Protein AF-A0AAD6ECJ8-F1 (afdb_monomer_lite)

pLDDT: mean 70.57, std 19.7, range [32.16, 92.19]

Secondary structure (DSSP, 8-state):
-HHHHHHHTT-SEEEEESTTTTS-HHHHHHHHHHHTSTTSHHHHTT-EEEEE-S-GGGGGG-SS-EEEE---TTSPPEEEE--S---S---SHHHHHHTT---------------

Structure (mmCIF, N/CA/C/O backbone):
data_AF-A0AAD6ECJ8-F1
#
_entry.id   AF-A0AAD6ECJ8-F1
#
loop_
_atom_site.group_PDB
_atom_site.id
_atom_site.type_symbol
_atom_site.label_atom_id
_atom_site.label_alt_id
_atom_site.label_comp_id
_atom_site.label_asym_id
_atom_site.label_entity_id
_atom_site.label_seq_id
_atom_site.pdbx_PDB_ins_code
_atom_site.Cartn_x
_atom_site.Cartn_y
_atom_site.Cartn_z
_atom_site.occupancy
_atom_site.B_iso_or_equiv
_atom_site.auth_seq_id
_atom_site.auth_comp_id
_atom_site.auth_asym_id
_atom_site.auth_atom_id
_atom_site.pdbx_PDB_model_num
ATOM 1 N N . MET A 1 1 ? -11.496 6.749 -6.232 1.00 66.50 1 MET A N 1
ATOM 2 C CA . MET A 1 1 ? -12.748 6.284 -5.581 1.00 66.50 1 MET A CA 1
ATOM 3 C C . MET A 1 1 ? -12.580 4.983 -4.788 1.00 66.50 1 MET A C 1
ATOM 5 O O . MET A 1 1 ? -13.049 4.937 -3.658 1.00 66.50 1 MET A O 1
ATOM 9 N N . ALA A 1 2 ? -11.900 3.951 -5.310 1.00 83.00 2 ALA A N 1
ATOM 10 C CA . ALA A 1 2 ? -11.716 2.673 -4.599 1.00 83.00 2 ALA A CA 1
ATOM 11 C C . ALA A 1 2 ? -10.983 2.807 -3.248 1.00 83.00 2 ALA A C 1
ATOM 13 O O . ALA A 1 2 ? -11.469 2.302 -2.240 1.00 83.00 2 ALA A O 1
ATOM 14 N N . ILE A 1 3 ? -9.887 3.575 -3.207 1.00 86.12 3 ILE A N 1
ATOM 15 C CA . ILE A 1 3 ? -9.107 3.797 -1.979 1.00 86.12 3 ILE A CA 1
ATOM 16 C C . ILE A 1 3 ? -9.963 4.410 -0.864 1.00 86.12 3 ILE A C 1
ATOM 18 O O . ILE A 1 3 ? -9.962 3.915 0.257 1.00 86.12 3 ILE A O 1
ATOM 22 N N . ALA A 1 4 ? -10.755 5.439 -1.177 1.00 87.88 4 ALA A N 1
ATOM 23 C CA . ALA A 1 4 ? -11.644 6.060 -0.198 1.00 87.88 4 ALA A CA 1
ATOM 24 C C . ALA A 1 4 ? -12.646 5.044 0.374 1.00 87.88 4 ALA A C 1
ATOM 26 O O . ALA A 1 4 ? -12.813 4.969 1.587 1.00 87.88 4 ALA A O 1
ATOM 27 N N . ARG A 1 5 ? -13.261 4.203 -0.470 1.00 85.69 5 ARG A N 1
ATOM 28 C CA . ARG A 1 5 ? -14.160 3.134 -0.002 1.00 85.69 5 ARG A CA 1
ATOM 29 C C . ARG A 1 5 ? -13.459 2.130 0.914 1.00 85.69 5 ARG A C 1
ATOM 31 O O . ARG A 1 5 ? -14.044 1.758 1.925 1.00 85.69 5 ARG A O 1
ATOM 38 N N . ALA A 1 6 ? -12.237 1.718 0.584 1.00 86.31 6 ALA A N 1
ATOM 39 C CA . ALA A 1 6 ? -11.460 0.808 1.426 1.00 86.31 6 ALA A CA 1
ATOM 40 C C . ALA A 1 6 ? -11.158 1.434 2.799 1.00 86.31 6 ALA A C 1
ATOM 42 O O . ALA A 1 6 ? -11.368 0.801 3.829 1.00 86.31 6 ALA A O 1
ATOM 43 N N . VAL A 1 7 ? -10.769 2.713 2.820 1.00 87.31 7 VAL A N 1
ATOM 44 C CA . VAL A 1 7 ? -10.476 3.453 4.057 1.00 87.31 7 VAL A CA 1
ATOM 45 C C . VAL A 1 7 ? -11.727 3.651 4.922 1.00 87.31 7 VAL A C 1
ATOM 47 O O . VAL A 1 7 ? -11.694 3.402 6.127 1.00 87.31 7 VAL A O 1
ATOM 50 N N . TYR A 1 8 ? -12.853 4.061 4.331 1.00 88.12 8 TYR A N 1
ATOM 51 C CA . TYR A 1 8 ? -14.101 4.280 5.074 1.00 88.12 8 TYR A CA 1
ATOM 52 C C . TYR A 1 8 ? -14.781 2.982 5.523 1.00 88.12 8 TYR A C 1
ATOM 54 O O . TYR A 1 8 ? -15.553 3.003 6.481 1.00 88.12 8 TYR A O 1
ATOM 62 N N . GLY A 1 9 ? -14.483 1.856 4.870 1.00 86.06 9 GLY A N 1
ATOM 63 C CA . GLY A 1 9 ? -15.056 0.552 5.193 1.00 86.06 9 GLY A CA 1
ATOM 64 C C . GLY A 1 9 ? -14.640 -0.014 6.554 1.00 86.06 9 GLY A C 1
ATOM 65 O O . GLY A 1 9 ? -15.280 -0.956 7.010 1.00 86.06 9 GLY A O 1
ATOM 66 N N . ARG A 1 10 ? -13.605 0.547 7.208 1.00 84.56 10 ARG A N 1
ATOM 67 C CA . ARG A 1 10 ? -13.053 0.070 8.497 1.00 84.56 10 ARG A CA 1
ATOM 68 C C . ARG A 1 10 ? -12.862 -1.453 8.527 1.00 84.56 10 ARG A C 1
ATOM 70 O O . ARG A 1 10 ? -13.246 -2.129 9.482 1.00 84.56 10 ARG A O 1
ATOM 77 N N . THR A 1 11 ? -12.314 -2.005 7.448 1.00 86.31 11 THR A N 1
ATOM 78 C CA . THR A 1 11 ? -12.088 -3.445 7.332 1.00 86.31 11 THR A CA 1
ATOM 79 C C . THR A 1 11 ? -10.880 -3.866 8.167 1.00 86.31 11 THR A C 1
ATOM 81 O O . THR A 1 11 ? -9.949 -3.092 8.381 1.00 86.31 11 THR A O 1
ATOM 84 N N . LYS A 1 12 ? -10.876 -5.118 8.638 1.00 89.19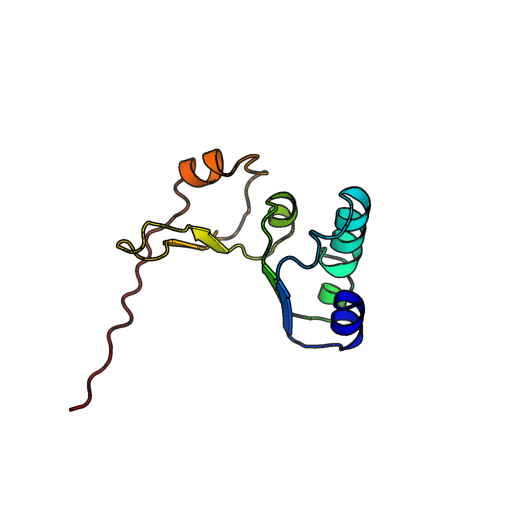 12 LYS A N 1
ATOM 85 C CA . LYS A 1 12 ? -9.703 -5.701 9.317 1.00 89.19 12 LYS A CA 1
ATOM 86 C C . LYS A 1 12 ? -8.564 -6.027 8.347 1.00 89.19 12 LYS A C 1
ATOM 88 O O . LYS A 1 12 ? -7.417 -6.090 8.764 1.00 89.19 12 LYS A O 1
ATOM 93 N N . LEU A 1 13 ? -8.894 -6.228 7.072 1.00 89.88 13 LEU A N 1
ATOM 94 C CA . LEU A 1 13 ? -7.963 -6.525 5.989 1.00 89.88 13 LEU A CA 1
ATOM 95 C C . LEU A 1 13 ? -8.326 -5.673 4.769 1.00 89.88 13 LEU A C 1
ATOM 97 O O . LEU A 1 13 ? -9.507 -5.560 4.425 1.00 89.88 13 LEU A O 1
ATOM 101 N N . ALA A 1 14 ? -7.329 -5.083 4.119 1.00 91.50 14 ALA A N 1
ATOM 102 C CA . ALA A 1 14 ? -7.487 -4.338 2.879 1.00 91.50 14 ALA A CA 1
ATOM 103 C C . ALA A 1 14 ? -6.448 -4.797 1.849 1.00 91.50 14 ALA A C 1
ATOM 105 O O . ALA A 1 14 ? -5.255 -4.841 2.142 1.00 91.50 14 ALA A O 1
ATOM 106 N N . LEU A 1 15 ? -6.920 -5.138 0.649 1.00 90.44 15 LEU A N 1
ATOM 107 C CA . LEU A 1 15 ? -6.090 -5.538 -0.483 1.00 90.44 15 LEU A CA 1
ATOM 108 C C . LEU A 1 15 ? -6.137 -4.444 -1.547 1.00 90.44 15 LEU A C 1
ATOM 110 O O . LEU A 1 15 ? -7.220 -4.003 -1.941 1.00 90.44 15 LEU A O 1
ATOM 114 N N . PHE A 1 16 ? -4.967 -4.034 -2.014 1.00 90.25 16 PHE A N 1
ATOM 115 C CA . PHE A 1 16 ? -4.803 -3.031 -3.055 1.00 90.25 16 PHE A CA 1
ATOM 116 C C . PHE A 1 16 ? -3.916 -3.606 -4.153 1.00 90.25 16 PHE A C 1
ATOM 118 O O . PHE A 1 16 ? -2.767 -3.948 -3.892 1.00 90.25 16 PHE A O 1
ATOM 125 N N . ASP A 1 17 ? -4.454 -3.701 -5.365 1.00 89.12 17 ASP A N 1
ATOM 126 C CA . ASP A 1 17 ? -3.715 -4.137 -6.550 1.00 89.12 17 ASP A CA 1
ATOM 127 C C . ASP A 1 17 ? -3.420 -2.919 -7.421 1.00 89.12 17 ASP A C 1
ATOM 129 O O . ASP A 1 17 ? -4.348 -2.272 -7.914 1.00 89.12 17 ASP A O 1
ATOM 133 N N . ASP A 1 18 ? -2.151 -2.519 -7.453 1.00 84.44 18 ASP A N 1
ATOM 134 C CA . ASP A 1 18 ? -1.588 -1.390 -8.200 1.00 84.44 18 ASP A CA 1
ATOM 135 C C . ASP A 1 18 ? -2.427 -0.095 -8.161 1.00 84.44 18 ASP A C 1
ATOM 137 O O . ASP A 1 18 ? -2.479 0.708 -9.088 1.00 84.44 18 ASP A O 1
ATOM 141 N N . SER A 1 19 ? -3.121 0.148 -7.047 1.00 87.38 19 SER A N 1
ATOM 142 C CA . SER A 1 19 ? -4.152 1.194 -6.967 1.00 87.38 19 SER A CA 1
ATOM 143 C C . SER A 1 19 ? -3.594 2.626 -6.974 1.00 87.38 19 SER A C 1
ATOM 145 O O . SER A 1 19 ? -4.368 3.586 -6.995 1.00 87.38 19 SER A O 1
ATOM 147 N N . LEU A 1 20 ? -2.267 2.774 -6.926 1.00 86.12 20 LEU A N 1
ATOM 148 C CA . LEU A 1 20 ? -1.551 4.050 -6.928 1.00 86.12 20 LEU A CA 1
ATOM 149 C C . LEU A 1 20 ? -0.961 4.414 -8.300 1.00 86.12 20 LEU A C 1
ATOM 151 O O . LEU A 1 20 ? -0.580 5.569 -8.474 1.00 86.12 20 LEU A O 1
ATOM 155 N N . SER A 1 21 ? -0.906 3.495 -9.272 1.00 83.56 21 SER A N 1
ATOM 156 C CA . SER A 1 21 ? -0.230 3.731 -10.562 1.00 83.56 21 SER A CA 1
ATOM 157 C C . SER A 1 21 ? -0.916 4.762 -11.454 1.00 83.56 21 SER A C 1
ATOM 159 O O . SER A 1 21 ? -0.268 5.410 -12.271 1.00 83.56 21 SER A O 1
ATOM 161 N N . ALA A 1 22 ? -2.220 4.966 -11.268 1.00 85.56 22 ALA A N 1
ATOM 162 C CA . ALA A 1 22 ? -2.986 5.980 -11.988 1.00 85.56 22 ALA A CA 1
ATOM 163 C C . ALA A 1 22 ? -2.755 7.418 -11.473 1.00 85.56 22 ALA A C 1
ATOM 165 O O . ALA A 1 22 ? -3.333 8.359 -12.016 1.00 85.56 22 ALA A O 1
ATOM 166 N N . LEU A 1 23 ? -1.975 7.597 -10.401 1.00 86.31 23 LEU A N 1
ATOM 167 C CA . LEU A 1 23 ? -1.682 8.896 -9.797 1.00 86.31 23 LEU A CA 1
ATOM 168 C C . LEU A 1 23 ? -0.320 9.416 -10.262 1.00 86.31 23 LEU A C 1
ATOM 170 O O . LEU A 1 23 ? 0.602 8.646 -10.520 1.00 86.31 23 LEU A O 1
ATOM 174 N N . ASP A 1 24 ? -0.161 10.740 -10.305 1.00 89.88 24 ASP A N 1
ATOM 175 C CA . ASP A 1 24 ? 1.161 11.331 -10.497 1.00 89.88 24 ASP A CA 1
ATOM 176 C C . ASP A 1 24 ? 2.082 11.018 -9.303 1.00 89.88 24 ASP A C 1
ATOM 178 O O . ASP A 1 24 ? 1.631 10.723 -8.191 1.00 89.88 24 ASP A O 1
ATOM 182 N N . ALA A 1 25 ? 3.396 11.104 -9.517 1.00 86.62 25 ALA A N 1
ATOM 183 C CA . ALA A 1 25 ? 4.385 10.723 -8.513 1.00 86.62 25 ALA A CA 1
ATOM 184 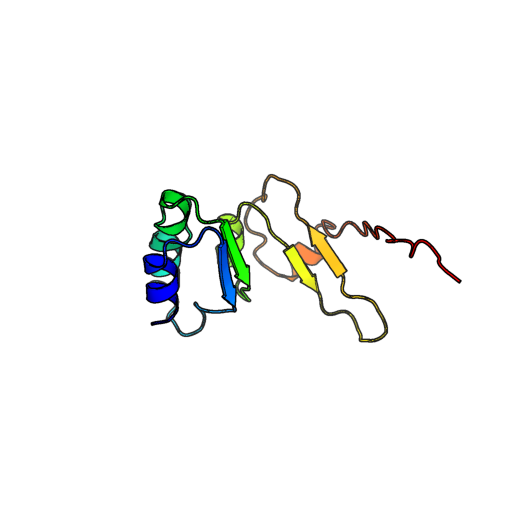C C . ALA A 1 25 ? 4.207 11.467 -7.174 1.00 86.62 25 ALA A C 1
ATOM 186 O O . ALA A 1 25 ? 4.303 10.846 -6.115 1.00 86.62 25 ALA A O 1
ATOM 187 N N . SER A 1 26 ? 3.888 12.764 -7.205 1.00 90.06 26 SER A N 1
ATOM 188 C CA . SER A 1 26 ? 3.737 13.575 -5.993 1.00 90.06 26 SER A CA 1
ATOM 189 C C . SER A 1 26 ? 2.465 13.217 -5.223 1.00 90.06 26 SER A C 1
ATOM 191 O O . SER A 1 26 ? 2.508 13.004 -4.008 1.00 90.06 26 SER A O 1
ATOM 193 N N . THR A 1 27 ? 1.352 13.048 -5.936 1.00 90.69 27 THR A N 1
ATOM 194 C CA . THR A 1 27 ? 0.072 12.645 -5.355 1.00 90.69 27 THR A CA 1
ATOM 195 C C . THR A 1 27 ? 0.152 11.226 -4.811 1.00 90.69 27 THR A C 1
ATOM 197 O O . THR A 1 27 ? -0.306 10.978 -3.698 1.00 90.69 27 THR A O 1
ATOM 200 N N . SER A 1 28 ? 0.776 10.296 -5.539 1.00 89.94 28 SER A N 1
ATOM 201 C CA . SER A 1 28 ? 0.951 8.912 -5.086 1.00 89.94 28 SER A CA 1
ATOM 202 C C . SER A 1 28 ? 1.733 8.838 -3.771 1.00 89.94 28 SER A C 1
ATOM 204 O O . SER A 1 28 ? 1.317 8.124 -2.863 1.00 89.94 28 SER A O 1
ATOM 206 N N . ALA A 1 29 ? 2.803 9.629 -3.617 1.00 89.06 29 ALA A N 1
ATOM 207 C CA . ALA A 1 29 ? 3.577 9.708 -2.382 1.00 89.06 29 ALA A CA 1
ATOM 208 C C . ALA A 1 29 ? 2.746 10.290 -1.228 1.00 89.06 29 ALA A C 1
ATOM 210 O O . ALA A 1 29 ? 2.697 9.710 -0.146 1.00 89.06 29 ALA A O 1
ATOM 211 N N . GLN A 1 30 ? 2.017 11.388 -1.463 1.00 91.75 30 GLN A N 1
ATOM 212 C CA . GLN A 1 30 ? 1.153 11.981 -0.436 1.00 91.75 30 GLN A CA 1
ATOM 213 C C . GLN A 1 30 ? 0.026 11.041 0.007 1.00 91.75 30 GLN A C 1
ATOM 215 O O . GLN A 1 30 ? -0.273 10.945 1.200 1.00 91.75 30 GLN A O 1
ATOM 220 N N . VAL A 1 31 ? -0.612 10.359 -0.946 1.00 91.88 31 VAL A N 1
ATOM 221 C CA . VAL A 1 31 ? -1.650 9.360 -0.674 1.00 91.88 31 VAL A CA 1
ATOM 222 C C . VAL A 1 31 ? -1.049 8.194 0.102 1.00 91.88 31 VAL A C 1
ATOM 224 O O . VAL A 1 31 ? -1.635 7.772 1.098 1.00 91.88 31 VAL A O 1
ATOM 227 N N . PHE A 1 32 ? 0.138 7.729 -0.290 1.00 90.94 32 PHE A N 1
ATOM 228 C CA . PHE A 1 32 ? 0.825 6.642 0.387 1.00 90.94 32 PHE A CA 1
ATOM 229 C C . PHE A 1 32 ? 1.116 6.968 1.851 1.00 90.94 32 PHE A C 1
ATOM 231 O O . PHE A 1 32 ? 0.630 6.272 2.740 1.00 90.94 32 PHE A O 1
ATOM 238 N N . THR A 1 33 ? 1.789 8.086 2.128 1.00 91.00 33 THR A N 1
ATOM 239 C CA . THR A 1 33 ? 2.126 8.488 3.500 1.00 91.00 33 THR A CA 1
ATOM 240 C C . THR A 1 33 ? 0.886 8.655 4.382 1.00 91.00 33 THR A C 1
ATOM 242 O O . THR A 1 33 ? 0.895 8.266 5.547 1.00 91.00 33 THR A O 1
ATOM 245 N N . ARG A 1 34 ? -0.207 9.217 3.847 1.00 91.81 34 ARG A N 1
ATOM 246 C CA . ARG A 1 34 ? -1.430 9.477 4.630 1.00 91.81 34 ARG A CA 1
ATOM 247 C C . ARG A 1 34 ? -2.276 8.231 4.884 1.00 91.81 34 ARG A C 1
ATOM 249 O O . ARG A 1 34 ? -3.037 8.213 5.851 1.00 91.81 34 ARG A O 1
ATOM 256 N N . ILE A 1 35 ? -2.200 7.221 4.022 1.00 91.88 35 ILE A N 1
ATOM 257 C CA . ILE A 1 35 ? -3.075 6.042 4.090 1.00 91.88 35 ILE A CA 1
ATOM 258 C C . ILE A 1 35 ? -2.320 4.817 4.598 1.00 91.88 35 ILE A C 1
ATOM 260 O O . ILE A 1 35 ? -2.798 4.177 5.535 1.00 91.88 35 ILE A O 1
ATOM 264 N N . PHE A 1 36 ? -1.168 4.532 3.995 1.00 89.69 36 PHE A N 1
ATOM 265 C CA . PHE A 1 36 ? -0.369 3.322 4.193 1.00 89.69 36 PHE A CA 1
ATOM 266 C C . PHE A 1 36 ? 0.827 3.513 5.124 1.00 89.69 36 PHE A C 1
ATOM 268 O O . PHE A 1 36 ? 1.281 2.535 5.699 1.00 89.69 36 PHE A O 1
ATOM 275 N N . GLY A 1 37 ? 1.326 4.742 5.288 1.00 87.19 37 GLY A N 1
ATOM 276 C CA . GLY A 1 37 ? 2.475 5.003 6.157 1.00 87.19 37 GLY A CA 1
ATOM 277 C C . GLY A 1 37 ? 2.234 4.596 7.616 1.00 87.19 37 GLY A C 1
ATOM 278 O O . GLY A 1 37 ? 1.093 4.434 8.054 1.00 87.19 37 GLY A O 1
ATOM 279 N N . SER A 1 38 ? 3.309 4.530 8.403 1.00 85.56 38 SER A N 1
ATOM 280 C CA . SER A 1 38 ? 3.286 4.138 9.827 1.00 85.56 38 SER A CA 1
ATOM 281 C C . SER A 1 38 ? 2.334 4.961 10.710 1.00 85.56 38 SER A C 1
ATOM 283 O O . SER A 1 38 ? 1.909 4.519 11.772 1.00 85.56 38 SER A O 1
ATOM 285 N N . GLN A 1 39 ? 1.976 6.173 10.276 1.00 87.38 39 GLN A N 1
ATOM 286 C CA . GLN A 1 39 ? 1.007 7.056 10.938 1.00 87.38 39 GLN A CA 1
ATOM 287 C C . GLN A 1 39 ? -0.269 7.286 10.112 1.00 87.38 39 GLN A C 1
ATOM 289 O O . GLN A 1 39 ? -1.063 8.178 10.428 1.00 87.38 39 GLN A O 1
ATOM 294 N N . GLY A 1 40 ? -0.460 6.499 9.055 1.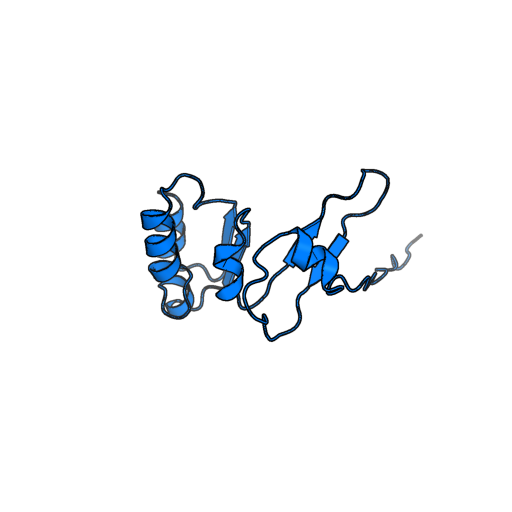00 88.62 40 GLY A N 1
ATOM 295 C CA . GLY A 1 40 ? -1.571 6.583 8.122 1.00 88.62 40 GLY A CA 1
ATOM 296 C C . GLY A 1 40 ? -2.889 6.062 8.692 1.00 88.62 40 GLY A C 1
ATOM 297 O O . GLY A 1 40 ? -2.951 5.441 9.756 1.00 88.62 40 GLY A O 1
ATOM 298 N N . ILE A 1 41 ? -3.978 6.330 7.972 1.00 92.19 41 ILE A N 1
ATOM 299 C CA . ILE A 1 41 ? -5.337 6.000 8.428 1.00 92.19 41 ILE A CA 1
ATOM 300 C C . ILE A 1 41 ? -5.523 4.487 8.629 1.00 92.19 41 ILE A C 1
ATOM 302 O O . ILE A 1 41 ? -6.162 4.087 9.599 1.00 92.19 41 ILE A O 1
ATOM 306 N N . LEU A 1 42 ? -4.967 3.640 7.755 1.00 90.25 42 LEU A N 1
ATOM 307 C CA . LEU A 1 42 ? -5.140 2.185 7.864 1.00 90.25 42 LEU A CA 1
ATOM 308 C C . LEU A 1 42 ? -4.400 1.616 9.080 1.00 90.25 42 LEU A C 1
ATOM 310 O O . LEU A 1 42 ? -4.975 0.814 9.814 1.00 90.25 42 LEU A O 1
ATOM 314 N N . CYS A 1 43 ? -3.191 2.115 9.355 1.00 88.88 43 CYS A N 1
ATOM 315 C CA . CYS A 1 43 ? -2.434 1.752 10.552 1.00 88.88 43 CYS A CA 1
ATOM 316 C C . CYS A 1 43 ? -3.183 2.160 11.831 1.00 88.88 43 CYS A C 1
ATOM 318 O O . CYS A 1 43 ? -3.353 1.351 12.742 1.00 88.88 43 CYS A O 1
ATOM 320 N N . ARG A 1 44 ? -3.714 3.391 11.888 1.00 89.19 44 ARG A N 1
ATOM 321 C CA . ARG A 1 44 ? -4.505 3.878 13.038 1.00 89.19 44 ARG A CA 1
ATOM 322 C C . ARG A 1 44 ? -5.782 3.076 13.272 1.00 89.19 44 ARG A C 1
ATOM 324 O O . ARG A 1 44 ? -6.226 2.952 14.409 1.00 89.19 44 ARG A O 1
ATOM 331 N N . ASN A 1 45 ? -6.369 2.540 12.206 1.00 89.50 45 ASN A N 1
ATOM 332 C CA . ASN A 1 45 ? -7.570 1.718 12.282 1.00 89.50 45 ASN A CA 1
ATOM 333 C C . ASN A 1 45 ? -7.275 0.246 12.629 1.00 89.50 45 ASN A C 1
ATOM 335 O O . ASN A 1 45 ? -8.221 -0.527 12.777 1.00 89.50 45 ASN A O 1
ATOM 339 N N . GLY A 1 46 ? -6.003 -0.154 12.752 1.00 89.94 46 GLY A N 1
ATOM 340 C CA . GLY A 1 46 ? -5.617 -1.549 12.975 1.00 89.94 46 GLY A CA 1
ATOM 341 C C . GLY A 1 46 ? -5.949 -2.461 11.790 1.00 89.94 46 GLY A C 1
ATOM 342 O O . GLY A 1 46 ? -6.229 -3.644 11.977 1.00 89.94 46 GLY A O 1
ATOM 343 N N . THR A 1 47 ? -5.981 -1.909 10.576 1.00 91.44 47 THR A N 1
ATOM 344 C CA . THR A 1 47 ? -6.240 -2.660 9.347 1.00 91.44 47 THR A CA 1
ATOM 345 C C . THR A 1 47 ? -4.947 -3.296 8.848 1.00 91.44 47 THR A C 1
ATOM 347 O O . THR A 1 47 ? -3.982 -2.589 8.569 1.00 91.44 47 THR A O 1
ATOM 350 N N . ALA A 1 48 ? -4.942 -4.617 8.663 1.00 91.12 48 ALA A N 1
ATOM 351 C CA . ALA A 1 48 ? -3.883 -5.296 7.925 1.00 91.12 48 ALA A CA 1
ATOM 352 C C . ALA A 1 48 ? -3.972 -4.924 6.438 1.00 91.12 48 ALA A C 1
ATOM 354 O O . ALA A 1 48 ? -5.060 -4.945 5.852 1.00 91.12 48 ALA A O 1
ATOM 355 N N . VAL A 1 49 ? -2.844 -4.586 5.819 1.00 90.75 49 VAL A N 1
ATOM 356 C CA . VAL A 1 49 ? -2.797 -4.145 4.422 1.00 90.75 49 VAL A CA 1
ATOM 357 C C . VAL A 1 49 ? -1.934 -5.090 3.605 1.00 90.75 49 VAL A C 1
ATOM 359 O O . VAL A 1 49 ? -0.804 -5.382 3.975 1.00 90.75 49 VAL A O 1
ATOM 362 N N . ILE A 1 50 ? -2.463 -5.521 2.463 1.00 90.31 50 ILE A N 1
ATOM 363 C CA . ILE A 1 50 ? -1.694 -6.174 1.408 1.00 90.31 50 ILE A CA 1
ATOM 364 C C . ILE A 1 50 ? -1.711 -5.236 0.206 1.00 90.31 50 ILE A C 1
ATOM 366 O O . ILE A 1 50 ? -2.778 -4.869 -0.294 1.00 90.31 50 ILE A O 1
ATOM 370 N N . LEU A 1 51 ? -0.529 -4.832 -0.239 1.00 88.44 51 LEU A N 1
ATOM 371 C CA . LEU A 1 51 ? -0.355 -3.908 -1.347 1.00 88.44 51 LEU A CA 1
ATOM 372 C C . LEU A 1 51 ? 0.495 -4.593 -2.423 1.00 88.44 51 LEU A C 1
ATOM 374 O O . LEU A 1 51 ? 1.678 -4.845 -2.211 1.00 88.44 51 LEU A O 1
ATOM 378 N N . ALA A 1 52 ? -0.112 -4.894 -3.568 1.00 88.88 52 ALA A N 1
ATOM 379 C CA . ALA A 1 52 ? 0.611 -5.315 -4.758 1.00 88.88 52 ALA A CA 1
ATOM 380 C C . ALA A 1 52 ? 1.012 -4.063 -5.545 1.00 88.88 52 ALA A C 1
ATOM 382 O O . ALA A 1 52 ? 0.162 -3.281 -5.971 1.00 88.88 52 ALA A O 1
ATOM 383 N N . ILE A 1 53 ? 2.317 -3.852 -5.685 1.00 82.12 53 ILE A N 1
ATOM 384 C CA . ILE A 1 53 ? 2.916 -2.704 -6.366 1.00 82.12 53 ILE A CA 1
ATOM 385 C C . ILE A 1 53 ? 3.984 -3.170 -7.337 1.00 82.12 53 ILE A C 1
ATOM 387 O O . ILE A 1 53 ? 4.699 -4.138 -7.083 1.00 82.12 53 ILE A O 1
ATOM 391 N N . TYR A 1 54 ? 4.136 -2.411 -8.415 1.00 81.00 54 TYR A N 1
ATOM 392 C CA . TYR A 1 54 ? 5.280 -2.531 -9.312 1.00 81.00 54 TYR A CA 1
ATOM 393 C C . TYR A 1 54 ? 6.467 -1.640 -8.890 1.00 81.00 54 TYR A C 1
ATOM 395 O O . TYR A 1 54 ? 7.601 -1.864 -9.306 1.00 81.00 54 TYR A O 1
ATOM 403 N N . ASP A 1 55 ? 6.220 -0.622 -8.061 1.00 74.69 55 ASP A N 1
ATOM 404 C CA . ASP A 1 55 ? 7.219 0.383 -7.694 1.00 74.69 55 ASP A CA 1
ATOM 405 C C . ASP A 1 55 ? 7.881 0.078 -6.342 1.00 74.69 55 ASP A C 1
ATOM 407 O O . ASP A 1 55 ? 7.224 0.025 -5.306 1.00 74.69 55 ASP A O 1
ATOM 411 N N . TRP A 1 56 ? 9.203 -0.077 -6.346 1.00 76.81 56 TRP A N 1
ATOM 412 C CA . TRP A 1 56 ? 10.021 -0.442 -5.187 1.00 76.81 56 TRP A CA 1
ATOM 413 C C . TRP A 1 56 ? 10.096 0.649 -4.113 1.00 76.81 56 TRP A C 1
ATOM 415 O O . TRP A 1 56 ? 10.427 0.350 -2.966 1.00 76.81 56 TRP A O 1
ATOM 425 N N . LYS A 1 57 ? 9.764 1.906 -4.437 1.00 78.12 57 LYS A N 1
ATOM 426 C CA . LYS A 1 57 ? 9.902 3.040 -3.505 1.00 78.12 57 LYS A CA 1
ATOM 427 C C . LYS A 1 57 ? 9.068 2.916 -2.225 1.00 78.12 57 LYS A C 1
ATOM 429 O O . LYS A 1 57 ? 9.378 3.572 -1.240 1.00 78.12 57 LYS A O 1
ATOM 434 N N . TYR A 1 58 ? 8.026 2.087 -2.235 1.00 78.25 58 TYR A N 1
ATOM 435 C CA . TYR A 1 58 ? 7.150 1.869 -1.081 1.00 78.25 58 TYR A CA 1
ATOM 436 C C . TYR A 1 58 ? 7.587 0.696 -0.192 1.00 78.25 58 TYR A C 1
ATOM 438 O O . TYR A 1 58 ? 7.009 0.490 0.871 1.00 78.25 58 TYR A O 1
ATOM 446 N N . LEU A 1 59 ? 8.596 -0.075 -0.612 1.00 78.69 59 LEU A N 1
ATOM 447 C CA . LEU A 1 59 ? 9.067 -1.252 0.120 1.00 78.69 59 LEU A CA 1
ATOM 448 C C . LEU A 1 59 ? 9.706 -0.882 1.463 1.00 78.69 59 LEU A C 1
ATOM 450 O O . LEU A 1 59 ? 9.601 -1.638 2.419 1.00 78.69 59 LEU A O 1
ATOM 454 N N . ALA A 1 60 ? 10.341 0.291 1.533 1.00 77.31 60 ALA A N 1
ATOM 455 C CA . ALA A 1 60 ? 11.016 0.782 2.733 1.00 77.31 60 ALA A CA 1
ATOM 456 C C . ALA A 1 60 ? 10.057 1.054 3.908 1.00 77.31 60 ALA A C 1
ATOM 458 O O . ALA A 1 60 ? 10.488 1.070 5.056 1.00 77.31 60 ALA A O 1
ATOM 459 N N . ASP A 1 61 ? 8.771 1.265 3.625 1.00 78.56 61 ASP A N 1
ATOM 460 C CA . ASP A 1 61 ? 7.734 1.503 4.632 1.00 78.56 61 ASP A CA 1
ATOM 461 C C . ASP A 1 61 ? 6.923 0.232 4.958 1.00 78.56 61 ASP A C 1
ATOM 463 O O . ASP A 1 61 ? 5.973 0.296 5.738 1.00 78.56 61 ASP A O 1
ATOM 467 N N . ALA A 1 62 ? 7.247 -0.913 4.346 1.00 81.12 62 ALA A N 1
ATOM 468 C CA . ALA A 1 62 ? 6.499 -2.153 4.521 1.00 81.12 62 ALA A CA 1
ATOM 469 C C . ALA A 1 62 ? 7.034 -2.979 5.699 1.00 81.12 62 ALA A C 1
ATOM 471 O O . ALA A 1 62 ? 8.230 -3.236 5.795 1.00 81.12 62 ALA A O 1
ATOM 472 N N . ASP A 1 63 ? 6.132 -3.483 6.547 1.00 80.81 63 ASP A N 1
ATOM 473 C CA . ASP A 1 63 ? 6.509 -4.400 7.633 1.00 80.81 63 ASP A CA 1
ATOM 474 C C . ASP A 1 63 ? 7.031 -5.739 7.096 1.00 80.81 63 ASP A C 1
ATOM 476 O O . ASP A 1 63 ? 7.923 -6.357 7.670 1.00 80.81 63 ASP A O 1
ATOM 480 N N . ASN A 1 64 ? 6.434 -6.207 5.999 1.00 82.88 64 ASN A N 1
ATOM 481 C CA . ASN A 1 64 ? 6.788 -7.451 5.334 1.00 82.88 64 ASN A CA 1
ATOM 482 C C . ASN A 1 64 ? 6.762 -7.243 3.825 1.00 82.88 64 ASN A C 1
ATOM 484 O O . ASN A 1 64 ? 5.870 -6.582 3.289 1.00 82.88 64 ASN A O 1
ATOM 488 N N . ALA A 1 65 ? 7.710 -7.871 3.141 1.00 80.25 65 ALA A N 1
ATOM 489 C CA . ALA A 1 65 ? 7.851 -7.791 1.702 1.00 80.25 65 ALA A CA 1
ATOM 490 C C . ALA A 1 65 ? 7.934 -9.191 1.095 1.00 80.25 65 ALA A C 1
ATOM 492 O O . ALA A 1 65 ? 8.740 -10.024 1.515 1.00 80.25 65 ALA A O 1
ATOM 493 N N . VAL A 1 66 ? 7.101 -9.421 0.081 1.00 79.56 66 VAL A N 1
ATOM 494 C CA . VAL A 1 66 ? 7.131 -10.617 -0.760 1.00 79.56 66 VAL A CA 1
ATOM 495 C C . VAL A 1 66 ? 7.420 -10.171 -2.180 1.00 79.56 66 VAL A C 1
ATOM 497 O O . VAL A 1 66 ? 6.681 -9.361 -2.741 1.00 79.56 66 VAL A O 1
ATOM 500 N N . VAL A 1 67 ? 8.478 -10.721 -2.768 1.00 77.12 67 VAL A N 1
ATOM 501 C CA . VAL A 1 67 ? 8.811 -10.480 -4.172 1.00 77.12 67 VAL A CA 1
ATOM 502 C C . VAL A 1 67 ? 8.408 -11.700 -4.985 1.00 77.12 67 VAL A C 1
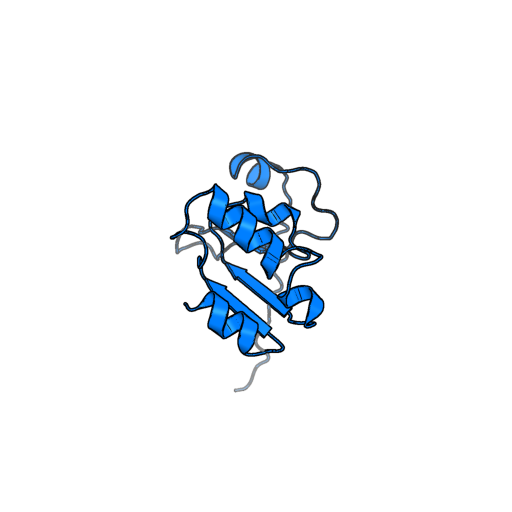ATOM 504 O O . VAL A 1 67 ? 8.800 -12.823 -4.676 1.00 77.12 67 VAL A O 1
ATOM 507 N N . LEU A 1 68 ? 7.601 -11.465 -6.019 1.00 74.69 68 LEU A N 1
ATOM 508 C CA . LEU A 1 68 ? 7.180 -12.488 -6.968 1.00 74.69 68 LEU A CA 1
ATOM 509 C C . LEU A 1 68 ? 8.013 -12.352 -8.240 1.00 74.69 68 LEU A C 1
ATOM 511 O O . LEU A 1 68 ? 7.886 -11.374 -8.979 1.00 74.69 68 LEU A O 1
ATOM 515 N N . LEU A 1 69 ? 8.864 -13.341 -8.498 1.00 70.69 69 LEU A N 1
ATOM 516 C CA . LEU A 1 69 ? 9.670 -13.412 -9.713 1.00 70.69 69 LEU A CA 1
ATOM 517 C C . LEU A 1 69 ? 9.006 -14.366 -10.704 1.00 70.69 69 LEU A C 1
ATOM 519 O O . LEU A 1 69 ? 8.723 -15.523 -10.387 1.00 70.69 69 LEU A O 1
ATOM 523 N N . ARG A 1 70 ? 8.770 -13.883 -11.927 1.00 62.56 70 ARG A N 1
ATOM 524 C CA . ARG A 1 70 ? 8.298 -14.732 -13.021 1.00 62.56 70 ARG A CA 1
ATOM 525 C C . ARG A 1 70 ? 9.489 -15.460 -13.640 1.00 62.56 70 ARG A C 1
ATOM 527 O O . ARG A 1 70 ? 10.150 -14.924 -14.525 1.00 62.56 70 ARG A O 1
ATOM 534 N N . SER A 1 71 ? 9.742 -16.677 -13.181 1.00 57.75 71 SER A N 1
ATOM 535 C CA . SER A 1 71 ? 10.553 -17.664 -13.893 1.00 57.75 71 SER A CA 1
ATOM 536 C C . SER A 1 71 ? 9.763 -18.235 -15.087 1.00 57.75 71 SER A C 1
ATOM 538 O O . SER A 1 71 ? 8.547 -18.045 -15.212 1.00 57.75 71 SER A O 1
ATOM 540 N N . SER A 1 72 ? 10.466 -18.845 -16.044 1.00 54.88 72 SER A N 1
ATOM 541 C CA . SER A 1 72 ? 9.878 -19.492 -17.230 1.00 54.88 72 SER A CA 1
ATOM 542 C C . SER A 1 72 ? 8.737 -20.449 -16.832 1.00 54.88 72 SER A C 1
ATOM 544 O O . SER A 1 72 ? 8.838 -21.059 -15.778 1.00 54.88 72 SER A O 1
ATOM 546 N N . PRO A 1 73 ? 7.677 -20.669 -17.640 1.00 54.41 73 PRO A N 1
ATOM 547 C CA . PRO A 1 73 ? 6.567 -21.579 -17.296 1.00 54.41 73 PRO A CA 1
ATOM 548 C C . PRO A 1 73 ? 6.975 -23.025 -16.940 1.00 54.41 73 PRO A C 1
ATOM 550 O O . PRO A 1 73 ? 6.164 -23.774 -16.403 1.00 54.41 73 PRO A O 1
ATOM 553 N N . SER A 1 74 ? 8.214 -23.422 -17.236 1.00 56.66 74 SER A N 1
ATOM 554 C CA . SER A 1 74 ? 8.828 -24.697 -16.850 1.00 56.66 74 SER A CA 1
ATOM 555 C C . SER A 1 74 ? 9.456 -24.707 -15.445 1.00 56.66 74 SER A C 1
ATOM 557 O O . SER A 1 74 ? 9.884 -25.759 -14.981 1.00 56.66 74 SER A O 1
ATOM 559 N N . GLU A 1 75 ? 9.528 -23.565 -14.768 1.00 50.88 75 GLU A N 1
ATOM 560 C CA . GLU A 1 75 ? 10.289 -23.338 -13.543 1.00 50.88 75 GLU A CA 1
ATOM 561 C C . GLU A 1 75 ? 9.395 -22.555 -12.566 1.00 50.88 75 GLU A C 1
ATOM 563 O O . GLU A 1 75 ? 8.843 -21.510 -12.897 1.00 50.88 75 GLU A O 1
ATOM 568 N N . ARG A 1 76 ? 9.127 -23.126 -11.389 1.00 47.66 76 ARG A N 1
ATOM 569 C CA . ARG A 1 76 ? 8.095 -22.639 -10.455 1.00 47.66 76 ARG A CA 1
ATOM 570 C C . ARG A 1 76 ? 8.407 -21.218 -9.965 1.00 47.66 76 ARG A C 1
ATOM 572 O O . ARG A 1 76 ? 9.571 -20.869 -9.796 1.00 47.66 76 ARG A O 1
ATOM 579 N N . THR A 1 77 ? 7.361 -20.416 -9.742 1.00 47.38 77 THR A N 1
ATOM 580 C CA . THR A 1 77 ? 7.434 -19.037 -9.230 1.00 47.38 77 THR A CA 1
ATOM 581 C C . THR A 1 77 ? 8.303 -18.973 -7.973 1.00 47.38 77 THR A C 1
ATOM 583 O O . THR A 1 77 ? 7.979 -19.618 -6.976 1.00 47.38 77 THR A O 1
ATOM 586 N N . LEU A 1 78 ? 9.390 -18.201 -8.013 1.00 53.44 78 LEU A N 1
ATOM 587 C CA . LEU A 1 78 ? 10.266 -18.000 -6.857 1.00 53.44 78 LEU A CA 1
ATOM 588 C C . LEU A 1 78 ? 9.587 -17.046 -5.866 1.00 53.44 78 LEU A C 1
ATOM 590 O O . LEU A 1 78 ? 9.167 -15.945 -6.236 1.00 53.44 78 LEU A O 1
ATOM 594 N N . PHE A 1 79 ? 9.472 -17.499 -4.617 1.00 53.16 79 PHE A N 1
ATOM 595 C CA . PHE A 1 79 ? 8.958 -16.749 -3.476 1.00 53.16 79 PHE A CA 1
ATOM 596 C C . PHE A 1 79 ? 10.132 -16.432 -2.554 1.00 53.16 79 PHE A C 1
ATOM 598 O O . PHE A 1 79 ? 10.785 -17.345 -2.062 1.00 53.16 79 PHE A O 1
ATOM 605 N N . SER A 1 80 ? 10.395 -15.152 -2.3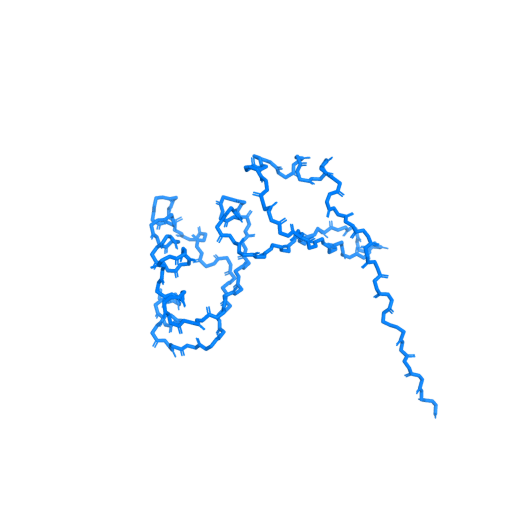10 1.00 56.78 80 SER A N 1
ATOM 606 C CA . SER A 1 80 ? 11.350 -14.730 -1.285 1.00 56.78 80 SER A CA 1
ATOM 607 C C . SER A 1 80 ? 10.649 -13.824 -0.285 1.00 56.78 80 SER A C 1
ATOM 609 O O . SER A 1 80 ? 10.172 -12.745 -0.655 1.00 56.78 80 SER A O 1
ATOM 611 N N . SER A 1 81 ? 10.587 -14.257 0.972 1.00 48.78 81 SER A N 1
ATOM 612 C CA . SER A 1 81 ? 10.230 -13.404 2.104 1.00 48.78 81 SER A CA 1
ATOM 613 C C . SER A 1 81 ? 11.488 -12.714 2.619 1.00 48.78 81 SER A C 1
ATOM 615 O O . SER A 1 81 ? 12.457 -13.395 2.941 1.00 48.78 81 SER A O 1
ATOM 617 N N . LEU A 1 82 ? 11.475 -11.387 2.723 1.00 54.12 82 LEU A N 1
ATOM 618 C CA . LEU A 1 82 ? 12.544 -10.637 3.387 1.00 54.12 82 LEU A CA 1
ATOM 619 C C . LEU A 1 82 ? 12.346 -10.726 4.915 1.00 54.12 82 LEU A C 1
ATOM 621 O O . LEU A 1 82 ? 11.348 -10.184 5.398 1.00 54.12 82 LEU A O 1
ATOM 625 N N . PRO A 1 83 ? 13.219 -11.408 5.690 1.00 37.09 83 PRO A N 1
ATOM 626 C CA . PRO A 1 83 ? 13.157 -11.349 7.147 1.00 37.09 83 PRO A CA 1
ATOM 627 C C . PRO A 1 83 ? 13.602 -9.963 7.640 1.00 37.09 83 PRO A C 1
ATOM 629 O O . PRO A 1 83 ? 14.356 -9.273 6.959 1.00 37.09 83 PRO A O 1
ATOM 632 N N . GLY A 1 84 ? 13.084 -9.572 8.809 1.00 51.22 84 GLY A N 1
ATOM 633 C CA . GLY A 1 84 ? 13.165 -8.232 9.400 1.00 51.22 84 GLY A CA 1
ATOM 634 C C . GLY A 1 84 ? 14.512 -7.504 9.292 1.00 51.22 84 GLY A C 1
ATOM 635 O O . GLY A 1 84 ? 15.576 -8.112 9.315 1.00 51.22 84 GLY A O 1
ATOM 636 N N . GLU A 1 85 ? 14.393 -6.174 9.241 1.00 41.38 85 GLU A N 1
ATOM 637 C CA . GLU A 1 85 ? 15.375 -5.176 8.788 1.00 41.38 85 GLU A CA 1
ATOM 638 C C . GLU A 1 85 ? 15.582 -5.152 7.267 1.00 41.38 85 GLU A C 1
ATOM 640 O O . GLU A 1 85 ? 16.549 -5.659 6.702 1.00 41.38 85 GLU A O 1
ATOM 645 N N . ILE A 1 86 ? 14.663 -4.441 6.607 1.00 48.47 86 ILE A N 1
ATOM 646 C CA . ILE A 1 86 ? 14.859 -3.845 5.282 1.00 48.47 86 ILE A CA 1
ATOM 647 C C . ILE A 1 86 ? 16.070 -2.896 5.359 1.00 48.47 86 ILE A C 1
ATOM 649 O O . ILE A 1 86 ? 15.951 -1.717 5.685 1.00 48.47 86 ILE A O 1
ATOM 653 N N . SER A 1 87 ? 17.267 -3.439 5.121 1.00 39.84 87 SER A N 1
ATOM 654 C CA . SER A 1 87 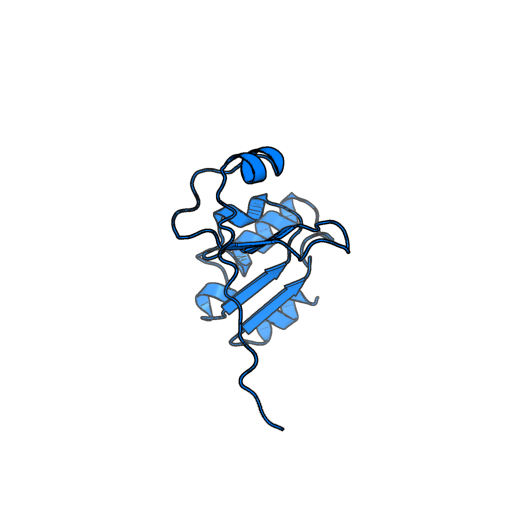? 18.492 -2.660 4.908 1.00 39.84 87 SER A CA 1
ATOM 655 C C . SER A 1 87 ? 18.316 -1.713 3.697 1.00 39.84 87 SER A C 1
ATOM 657 O O . SER A 1 87 ? 17.419 -1.943 2.881 1.00 39.84 87 SER A O 1
ATOM 659 N N . PRO A 1 88 ? 19.107 -0.621 3.599 1.00 44.34 88 PRO A N 1
ATOM 660 C CA . PRO A 1 88 ? 18.763 0.630 2.909 1.00 44.34 88 PRO A CA 1
ATOM 661 C C . PRO A 1 88 ? 18.432 0.423 1.423 1.00 44.34 88 PRO A C 1
ATOM 663 O O . PRO A 1 88 ? 18.822 -0.595 0.852 1.00 44.34 88 PRO A O 1
ATOM 666 N N . PRO A 1 89 ? 17.701 1.365 0.788 1.00 45.81 89 PRO A N 1
ATOM 667 C CA . PRO A 1 89 ? 16.928 1.104 -0.421 1.00 45.81 89 PRO A CA 1
ATOM 668 C C . PRO A 1 89 ? 17.800 0.459 -1.489 1.00 45.81 89 PRO A C 1
ATOM 670 O O . PRO A 1 89 ? 18.713 1.092 -2.016 1.00 45.81 89 PRO A O 1
ATOM 673 N N . MET A 1 90 ? 17.503 -0.800 -1.812 1.00 50.69 90 MET A N 1
ATOM 674 C CA . MET A 1 90 ? 18.043 -1.427 -3.010 1.00 50.69 90 MET A CA 1
ATOM 675 C C . MET A 1 90 ? 17.472 -0.634 -4.177 1.00 50.69 90 MET A C 1
ATOM 677 O O . MET A 1 90 ? 16.279 -0.707 -4.473 1.00 50.69 90 MET A O 1
ATOM 681 N N . ALA A 1 91 ? 18.310 0.198 -4.788 1.00 45.62 91 ALA A N 1
ATOM 682 C CA . ALA A 1 91 ? 17.905 1.202 -5.763 1.00 45.62 91 ALA A CA 1
ATOM 683 C C . ALA A 1 91 ? 17.457 0.563 -7.089 1.00 45.62 91 ALA A C 1
ATOM 685 O O . ALA A 1 91 ? 17.035 1.254 -8.019 1.00 45.62 91 ALA A O 1
ATOM 686 N N . SER A 1 92 ? 17.577 -0.763 -7.210 1.00 51.81 92 SER A N 1
ATOM 687 C CA . SER A 1 92 ? 17.255 -1.491 -8.423 1.00 51.81 92 SER A CA 1
ATOM 688 C C . SER A 1 92 ? 16.888 -2.954 -8.177 1.00 51.81 92 SER A C 1
ATOM 690 O O . SER A 1 92 ? 17.496 -3.652 -7.366 1.00 51.81 92 SER A O 1
ATOM 692 N N . HIS A 1 93 ? 15.983 -3.458 -9.021 1.00 53.78 93 HIS A N 1
ATOM 693 C CA . HIS A 1 93 ? 15.696 -4.883 -9.219 1.00 53.78 93 HIS A CA 1
ATOM 694 C C . HIS A 1 93 ? 16.970 -5.742 -9.372 1.00 53.78 93 HIS A C 1
ATOM 696 O O . HIS A 1 93 ? 17.009 -6.882 -8.918 1.00 53.78 93 HIS A O 1
ATOM 702 N N . ARG A 1 94 ? 18.039 -5.192 -9.971 1.00 52.97 94 ARG A N 1
ATOM 703 C CA . ARG A 1 94 ? 19.315 -5.905 -10.169 1.00 52.97 94 ARG A CA 1
ATOM 704 C C . ARG A 1 94 ? 20.099 -6.109 -8.881 1.00 52.97 94 ARG A C 1
ATOM 706 O O . ARG A 1 94 ? 20.748 -7.137 -8.739 1.00 52.97 94 ARG A O 1
ATOM 713 N N . GLU A 1 95 ? 20.050 -5.146 -7.968 1.00 57.06 95 GLU A N 1
ATOM 714 C CA . GLU A 1 95 ? 20.705 -5.280 -6.670 1.00 57.06 95 GLU A CA 1
ATOM 715 C C . GLU A 1 95 ? 19.950 -6.308 -5.828 1.00 57.06 95 GLU A C 1
ATOM 717 O O . GLU A 1 95 ? 20.594 -7.156 -5.224 1.00 57.06 95 GLU A O 1
ATOM 722 N N . PHE A 1 96 ? 18.606 -6.297 -5.857 1.00 56.88 96 PHE A N 1
ATOM 723 C CA . PHE A 1 96 ? 17.762 -7.267 -5.139 1.00 56.88 96 PHE A CA 1
ATOM 724 C C . PHE A 1 96 ? 18.038 -8.717 -5.547 1.00 56.88 96 PHE A C 1
ATOM 726 O O . PHE A 1 96 ? 18.185 -9.590 -4.699 1.00 56.88 96 PHE A O 1
ATOM 733 N N . LEU A 1 97 ? 18.180 -8.977 -6.847 1.00 57.59 97 LEU A N 1
ATOM 734 C CA . LEU A 1 97 ? 18.583 -10.299 -7.331 1.00 57.59 97 LEU A CA 1
ATOM 735 C C . LEU A 1 97 ? 20.025 -10.664 -6.938 1.00 57.59 97 LEU A C 1
ATOM 737 O O . LEU A 1 97 ? 20.345 -11.842 -6.808 1.00 57.59 97 LEU A O 1
ATOM 741 N N . ALA A 1 98 ? 20.896 -9.669 -6.746 1.00 53.19 98 ALA A N 1
ATOM 742 C CA . ALA A 1 98 ? 22.298 -9.867 -6.392 1.00 53.19 98 ALA A CA 1
ATOM 743 C C . ALA A 1 98 ? 22.545 -10.037 -4.882 1.00 53.19 98 ALA A C 1
ATOM 745 O O . ALA A 1 98 ? 23.600 -10.545 -4.508 1.00 53.19 98 ALA A O 1
ATOM 746 N N . SER A 1 99 ? 21.609 -9.642 -4.010 1.00 53.03 99 SER A N 1
ATOM 747 C CA . SER A 1 99 ? 21.777 -9.750 -2.552 1.00 53.03 99 SER A CA 1
ATOM 748 C C . SER A 1 99 ? 21.560 -11.156 -1.999 1.00 53.03 99 SER A C 1
ATOM 750 O O . SER A 1 99 ? 21.813 -11.379 -0.818 1.00 53.03 99 SER A O 1
ATOM 752 N N . GLY A 1 100 ? 21.106 -12.109 -2.821 1.00 48.38 100 GLY A N 1
ATOM 753 C CA . GLY A 1 100 ? 20.939 -13.500 -2.397 1.00 48.38 100 GLY A CA 1
ATOM 754 C C . GLY A 1 100 ? 19.858 -13.706 -1.330 1.00 48.38 100 GLY A C 1
ATOM 755 O O . GLY A 1 100 ? 19.831 -14.756 -0.703 1.00 48.38 100 GLY A O 1
ATOM 756 N N . ILE A 1 101 ? 18.954 -12.736 -1.126 1.00 49.84 101 ILE A N 1
ATOM 757 C CA . ILE A 1 101 ? 17.860 -12.831 -0.138 1.00 49.84 101 ILE A CA 1
ATOM 758 C C . ILE A 1 101 ? 16.705 -13.732 -0.634 1.00 49.84 101 ILE A C 1
ATOM 760 O O . ILE A 1 101 ? 15.710 -13.957 0.053 1.00 49.84 101 ILE A O 1
ATOM 764 N N . VAL A 1 102 ? 16.838 -14.301 -1.833 1.00 49.06 102 VAL A N 1
ATOM 765 C CA . VAL A 1 102 ? 15.985 -15.394 -2.298 1.00 49.06 102 VAL A CA 1
ATOM 766 C C . VAL A 1 102 ? 16.478 -16.687 -1.649 1.00 49.06 102 VAL A C 1
ATOM 768 O O . VAL A 1 102 ? 17.222 -17.450 -2.256 1.00 49.06 102 VAL A O 1
ATOM 771 N N . SER A 1 103 ? 16.081 -16.922 -0.398 1.00 39.16 103 SER A N 1
ATOM 772 C CA . SER A 1 103 ? 16.154 -18.268 0.170 1.00 39.16 103 SER A CA 1
ATOM 773 C C . SER A 1 103 ? 15.174 -19.159 -0.589 1.00 39.16 103 SER A C 1
ATOM 775 O O . SER A 1 103 ? 13.964 -18.938 -0.543 1.00 39.16 103 SER A O 1
ATOM 777 N N . GLU A 1 104 ? 15.695 -20.171 -1.281 1.00 41.66 104 GLU A N 1
ATOM 778 C CA . GLU A 1 104 ? 14.937 -21.322 -1.781 1.00 41.66 104 GLU A CA 1
ATOM 779 C C . GLU A 1 104 ? 14.446 -22.185 -0.604 1.00 41.66 104 GLU A C 1
ATOM 781 O O . GLU A 1 104 ? 14.788 -23.359 -0.490 1.00 41.66 104 GLU A O 1
ATOM 786 N N . ASP A 1 105 ? 13.635 -21.635 0.299 1.00 33.56 105 ASP A N 1
ATOM 787 C CA . ASP A 1 105 ? 12.882 -22.464 1.241 1.00 33.56 105 ASP A CA 1
ATOM 788 C C . ASP A 1 105 ? 11.657 -23.029 0.512 1.00 33.56 105 ASP A C 1
ATOM 790 O O . ASP A 1 105 ? 10.513 -22.595 0.665 1.00 33.56 105 ASP A O 1
ATOM 794 N N . LEU A 1 106 ? 11.928 -24.021 -0.340 1.00 39.75 106 LEU A N 1
ATOM 795 C CA . LEU A 1 106 ? 10.936 -24.942 -0.875 1.00 39.75 106 LEU A CA 1
ATOM 796 C C . LEU A 1 106 ? 10.404 -25.799 0.281 1.00 39.75 106 LEU A C 1
ATOM 798 O O . LEU A 1 106 ? 10.849 -26.926 0.492 1.00 39.75 106 LEU A O 1
ATOM 802 N N . GLN A 1 107 ? 9.423 -25.295 1.030 1.00 35.66 107 GLN A N 1
ATOM 803 C CA . GLN A 1 107 ? 8.607 -26.183 1.851 1.00 35.66 107 GLN A CA 1
ATOM 804 C C . GLN A 1 107 ? 7.705 -27.010 0.929 1.00 35.66 107 GLN A C 1
ATOM 806 O O . GLN A 1 107 ? 6.648 -26.564 0.480 1.00 35.66 107 GLN A O 1
ATOM 811 N N . GLU A 1 108 ? 8.146 -28.237 0.639 1.00 35.88 108 GLU A N 1
ATOM 812 C CA . GLU A 1 108 ? 7.288 -29.301 0.127 1.00 35.88 108 GLU A CA 1
ATOM 813 C C . GLU A 1 108 ? 6.097 -29.486 1.076 1.00 35.88 108 GLU A C 1
ATOM 815 O O . GLU A 1 108 ? 6.198 -30.108 2.134 1.00 35.88 108 GLU A O 1
ATOM 820 N N . VAL A 1 109 ? 4.928 -28.985 0.683 1.00 40.09 109 VAL A N 1
ATOM 821 C CA . VAL A 1 109 ? 3.670 -29.469 1.250 1.00 40.09 109 VAL A CA 1
ATOM 822 C C . VAL A 1 109 ? 3.409 -30.840 0.629 1.00 40.09 109 VAL A C 1
ATOM 824 O O . VAL A 1 109 ? 2.862 -30.952 -0.467 1.00 40.09 109 VAL A O 1
ATOM 827 N N . SER A 1 110 ? 3.854 -31.893 1.320 1.00 32.16 110 SER A N 1
ATOM 828 C CA . SER A 1 110 ? 3.493 -33.277 0.999 1.00 32.16 110 SER A CA 1
ATOM 829 C C . SER A 1 110 ? 1.966 -33.438 1.022 1.00 32.16 110 SER A C 1
ATOM 831 O O . SER A 1 110 ? 1.346 -33.120 2.042 1.00 32.16 110 SER A O 1
ATOM 833 N N . PRO A 1 111 ? 1.328 -33.965 -0.039 1.00 39.41 111 PRO A N 1
ATOM 834 C CA . PRO A 1 111 ? -0.076 -34.332 0.023 1.00 39.41 111 PRO A CA 1
ATOM 835 C C . PRO A 1 111 ? -0.201 -35.596 0.878 1.00 39.41 111 PRO A C 1
ATOM 837 O O . PRO A 1 111 ? 0.230 -36.683 0.492 1.00 39.41 111 PRO A O 1
ATOM 840 N N . THR A 1 112 ? -0.765 -35.453 2.076 1.00 46.44 112 THR A N 1
ATOM 841 C CA . THR A 1 112 ? -1.155 -36.594 2.907 1.00 46.44 112 THR A CA 1
ATOM 842 C C . THR A 1 112 ? -2.239 -37.378 2.165 1.00 46.44 112 THR A C 1
ATOM 844 O O . THR A 1 112 ? -3.214 -36.800 1.688 1.00 46.44 112 THR A O 1
ATOM 847 N N . GLY A 1 113 ? -2.005 -38.680 2.001 1.00 38.97 113 GLY A N 1
ATOM 848 C CA . GLY A 1 113 ? -2.773 -39.562 1.130 1.00 38.97 113 GLY A CA 1
ATOM 849 C C . GLY A 1 113 ? -4.221 -39.826 1.542 1.00 38.97 113 GLY A C 1
ATOM 850 O O . GLY A 1 113 ? -4.647 -39.568 2.665 1.00 38.97 113 GLY A O 1
ATOM 851 N N . GLY A 1 114 ? -4.943 -40.421 0.598 1.00 40.06 114 GLY A N 1
ATOM 852 C CA . GLY A 1 114 ? -6.263 -41.007 0.789 1.00 40.06 114 GLY A CA 1
ATOM 853 C C . GLY A 1 114 ? -6.720 -41.663 -0.509 1.00 40.06 114 GLY A C 1
ATOM 854 O O . GLY A 1 114 ? -7.328 -41.002 -1.346 1.00 40.06 114 GLY A O 1
ATOM 855 N N . VAL A 1 115 ? -6.343 -42.932 -0.686 1.00 46.91 115 VAL A N 1
ATOM 856 C CA . VAL A 1 115 ? -7.075 -43.893 -1.527 1.00 46.91 115 VAL A CA 1
ATOM 857 C C . VAL A 1 115 ? -8.286 -44.409 -0.765 1.00 46.91 115 VAL A C 1
ATOM 859 O O . VAL A 1 115 ? -8.185 -44.498 0.481 1.00 46.91 115 VAL A O 1
#

Radius of gyration: 17.04 Å; chains: 1; bounding box: 37×58×30 Å

InterPro domains:
  IPR027417 P-loop containing nucleoside triphosphate hydrolase [G3DSA:3.40.50.300] (1-85)
  IPR027417 P-loop containing nucleoside triphosphate hydrolase [SSF52540] (2-69)

Foldseek 3Di:
DVLVCQLVVLDQEDEEEQVLVVDDPVVSVVCCCQDPACPHSCVVSNHHYDYHHPDQPCVVRDPKDWDWDDDDPVDDIQTFIQPDDPDPRPVDPVVVVVVPSRDPPPPPPDPDDDD

Sequence (115 aa):
MAIARAVYGRTKLALFDDSLSALDASTSAQVFTRIFGSQGILCRNGTAVILAIYDWKYLADADNAVVLLRSSPSERTLFSSLPGEISPPMASHREFLASGIVSEDLQEVSPTGGV

Organism: NCBI:txid40994